Protein AF-A0A800MAY9-F1 (afdb_monomer)

Radius of gyration: 12.18 Å; Cα contacts (8 Å, |Δi|>4): 108; chains: 1; bounding box: 32×22×32 Å

Sequence (74 aa):
EPERLLETRWPGGRKMYVGSDGTVNYMLRKFMRPSKLPYFEPGVTTRLLPNDGSKGWRDLYTRARVKPVITNTQ

Solvent-accessible surface area (backbone atoms only — not comparable to full-atom values): 4542 Å² total; per-residue (Å²): 124,85,90,43,32,38,38,35,38,41,83,82,45,37,32,39,29,42,22,55,66,84,53,85,60,47,66,59,66,67,64,74,46,97,66,95,68,81,80,89,55,93,76,51,47,75,46,78,50,78,86,80,83,44,68,68,55,52,56,49,37,60,50,11,32,77,43,76,42,74,48,69,60,128

Structure (mmCIF, N/CA/C/O backbone):
data_AF-A0A800MAY9-F1
#
_entry.id   AF-A0A800MAY9-F1
#
loop_
_atom_site.group_PDB
_atom_site.id
_atom_site.type_symbol
_atom_site.label_atom_id
_atom_site.label_alt_id
_atom_site.label_comp_id
_atom_site.label_asym_id
_atom_site.label_entity_id
_atom_site.label_seq_id
_atom_site.pdbx_PDB_ins_code
_atom_site.Cartn_x
_atom_site.Cartn_y
_atom_site.Cartn_z
_atom_site.occupancy
_atom_site.B_iso_or_equiv
_atom_site.auth_seq_id
_atom_site.auth_comp_id
_atom_site.auth_asym_id
_atom_site.auth_atom_id
_atom_site.pdbx_PDB_model_num
ATOM 1 N N . GLU A 1 1 ? 14.976 -6.492 -8.968 1.00 79.75 1 GLU A N 1
ATOM 2 C CA . GLU A 1 1 ? 14.483 -7.053 -7.683 1.00 79.75 1 GLU A CA 1
ATOM 3 C C . GLU A 1 1 ? 13.006 -7.413 -7.795 1.00 79.75 1 GLU A C 1
ATOM 5 O O . GLU A 1 1 ? 12.340 -6.835 -8.645 1.00 79.75 1 GLU A O 1
ATOM 10 N N . PRO A 1 2 ? 12.476 -8.333 -6.968 1.00 87.19 2 PRO A N 1
ATOM 11 C CA . PRO A 1 2 ? 11.050 -8.643 -6.985 1.00 87.19 2 PRO A CA 1
ATOM 12 C C . PRO A 1 2 ? 10.212 -7.426 -6.585 1.00 87.19 2 PRO A C 1
ATOM 14 O O . PRO A 1 2 ? 10.444 -6.832 -5.521 1.00 87.19 2 PRO A O 1
ATOM 17 N N . GLU A 1 3 ? 9.232 -7.080 -7.417 1.00 93.00 3 GLU A N 1
ATOM 18 C CA . GLU A 1 3 ? 8.269 -6.022 -7.129 1.00 93.00 3 GLU A CA 1
ATOM 19 C C . GLU A 1 3 ? 7.357 -6.473 -5.984 1.00 93.00 3 GLU A C 1
ATOM 21 O O . GLU A 1 3 ? 6.533 -7.377 -6.125 1.00 93.00 3 GLU A O 1
ATOM 26 N N . ARG A 1 4 ? 7.530 -5.863 -4.812 1.00 94.12 4 ARG A N 1
ATOM 27 C CA . ARG A 1 4 ? 6.722 -6.149 -3.625 1.00 94.12 4 ARG A CA 1
ATOM 28 C C . ARG A 1 4 ? 5.917 -4.915 -3.279 1.00 94.12 4 ARG A C 1
ATOM 30 O O . ARG A 1 4 ? 6.489 -3.859 -3.005 1.00 94.12 4 ARG A O 1
ATOM 37 N N . LEU A 1 5 ? 4.600 -5.064 -3.256 1.00 95.88 5 LEU A N 1
ATOM 38 C CA . LEU A 1 5 ? 3.680 -4.027 -2.819 1.00 95.88 5 LEU A CA 1
ATOM 39 C C . LEU A 1 5 ? 3.026 -4.478 -1.516 1.00 95.88 5 LEU A C 1
ATOM 41 O O . LEU A 1 5 ? 2.261 -5.436 -1.504 1.00 95.88 5 LEU A O 1
ATOM 45 N N . LEU A 1 6 ? 3.358 -3.822 -0.409 1.00 95.25 6 LEU A N 1
ATOM 46 C CA . LEU A 1 6 ? 2.681 -4.050 0.865 1.00 95.25 6 LEU A CA 1
ATOM 47 C C . LEU A 1 6 ? 1.401 -3.224 0.900 1.00 95.25 6 LEU A C 1
ATOM 49 O O . LEU A 1 6 ? 1.442 -2.035 0.598 1.00 95.25 6 LEU A O 1
ATOM 53 N N . GLU A 1 7 ? 0.296 -3.846 1.290 1.00 96.44 7 GLU A N 1
ATOM 54 C CA . GLU A 1 7 ? -0.978 -3.202 1.596 1.00 96.44 7 GLU A CA 1
ATOM 55 C C . GLU A 1 7 ? -1.239 -3.333 3.097 1.00 96.44 7 GLU A C 1
ATOM 57 O O . GLU A 1 7 ? -1.322 -4.445 3.618 1.00 96.44 7 GLU A O 1
ATOM 62 N N . THR A 1 8 ? -1.419 -2.201 3.769 1.00 94.75 8 THR A N 1
ATOM 63 C CA . THR A 1 8 ? -1.890 -2.121 5.152 1.00 94.75 8 THR A CA 1
ATOM 64 C C . THR A 1 8 ? -3.309 -1.563 5.167 1.00 94.75 8 THR A C 1
ATOM 66 O O . THR A 1 8 ? -3.569 -0.550 4.518 1.00 94.75 8 THR A O 1
ATOM 69 N N . ARG A 1 9 ? -4.229 -2.192 5.904 1.00 95.12 9 ARG A N 1
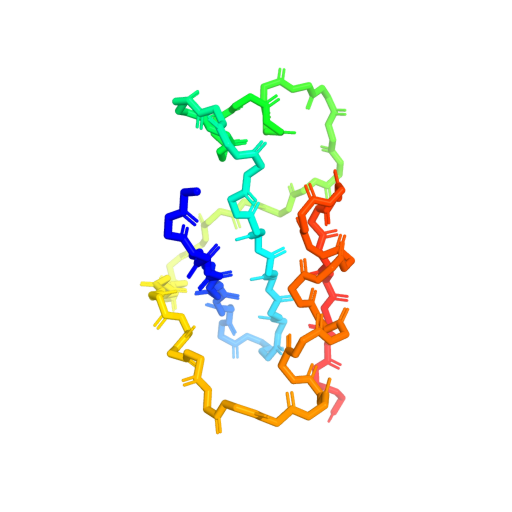ATOM 70 C CA . ARG A 1 9 ? -5.643 -1.798 6.003 1.00 95.12 9 ARG A CA 1
ATOM 71 C C . ARG A 1 9 ? -6.039 -1.535 7.448 1.00 95.12 9 ARG A C 1
ATOM 73 O O . ARG A 1 9 ? -5.811 -2.389 8.298 1.00 95.12 9 ARG A O 1
ATOM 80 N N . TRP A 1 10 ? -6.685 -0.400 7.694 1.00 93.56 10 TRP A N 1
ATOM 81 C CA . TRP A 1 10 ? -7.322 -0.079 8.970 1.00 93.56 10 TRP A CA 1
ATOM 82 C C . TRP A 1 10 ? -8.810 -0.452 8.934 1.00 93.56 10 TRP A C 1
ATOM 84 O O . TRP A 1 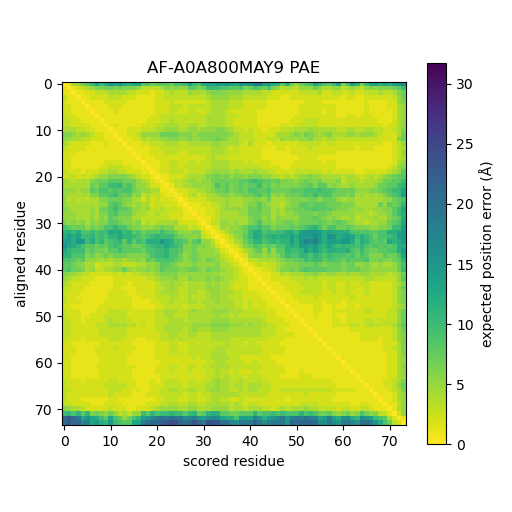10 ? 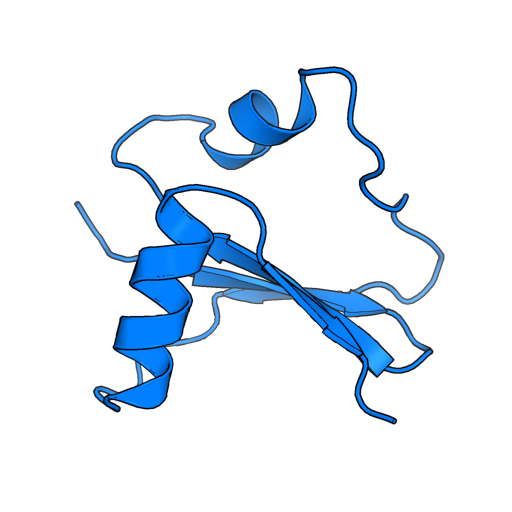-9.413 -0.381 7.858 1.00 93.56 10 TRP A O 1
ATOM 94 N N . PRO A 1 11 ? -9.426 -0.772 10.090 1.00 91.75 11 PRO A N 1
ATOM 95 C CA . PRO A 1 11 ? -10.858 -1.073 10.181 1.00 91.75 11 PRO A CA 1
ATOM 96 C C . PRO A 1 11 ? -11.773 0.011 9.584 1.00 91.75 11 PRO A C 1
ATOM 98 O O . PRO A 1 11 ? -12.792 -0.312 8.987 1.00 91.75 11 PRO A O 1
ATOM 101 N N . GLY A 1 12 ? -11.377 1.288 9.648 1.00 88.62 12 GLY A N 1
ATOM 102 C CA . GLY A 1 12 ? -12.118 2.419 9.065 1.00 88.62 12 GLY A CA 1
ATOM 103 C C . GLY A 1 12 ? -11.953 2.610 7.550 1.00 88.62 12 GLY A C 1
ATOM 104 O O . GLY A 1 12 ? -12.154 3.710 7.052 1.00 88.62 12 GLY A O 1
ATOM 105 N N . GLY A 1 13 ? -11.486 1.599 6.811 1.00 90.94 13 GLY A N 1
ATOM 106 C CA . GLY A 1 13 ? -11.375 1.658 5.348 1.00 90.94 13 GLY A CA 1
ATOM 107 C C . GLY A 1 13 ? -10.166 2.432 4.807 1.00 90.94 13 GLY A C 1
ATOM 108 O O . GLY A 1 13 ? -9.950 2.448 3.592 1.00 90.94 13 GLY A O 1
ATOM 109 N N . ARG A 1 14 ? -9.335 3.032 5.670 1.00 93.31 14 ARG A N 1
ATOM 110 C CA . ARG A 1 14 ? -8.032 3.590 5.276 1.00 93.31 14 ARG A CA 1
ATOM 111 C C . ARG A 1 14 ? -7.098 2.465 4.835 1.00 93.31 14 ARG A C 1
ATOM 113 O O . ARG A 1 14 ? -6.957 1.455 5.525 1.00 93.31 14 ARG A O 1
ATOM 120 N N . LYS A 1 15 ? -6.401 2.671 3.720 1.00 95.12 15 LYS A N 1
ATOM 121 C CA . LYS A 1 15 ? -5.350 1.782 3.217 1.00 95.12 15 LYS A CA 1
ATOM 122 C C . LYS A 1 15 ? -4.058 2.553 2.999 1.00 95.12 15 LYS A C 1
ATOM 124 O O . LYS A 1 15 ? -4.086 3.725 2.626 1.00 95.12 15 LYS A O 1
ATOM 129 N N . MET A 1 16 ? -2.935 1.884 3.208 1.00 94.50 16 MET A N 1
ATOM 130 C CA . MET A 1 16 ? -1.605 2.396 2.909 1.00 94.50 16 MET A CA 1
ATOM 131 C C . MET A 1 16 ? -0.844 1.383 2.065 1.00 94.50 16 MET A C 1
ATOM 133 O O . MET A 1 16 ? -0.857 0.192 2.367 1.00 94.50 16 MET A O 1
ATOM 137 N N . TYR A 1 17 ? -0.150 1.873 1.043 1.00 95.00 17 TYR A N 1
ATOM 138 C CA . TYR A 1 17 ? 0.655 1.056 0.151 1.00 95.00 17 TYR A CA 1
ATOM 139 C C . TYR A 1 17 ? 2.117 1.475 0.192 1.00 95.00 17 TYR A C 1
ATOM 141 O O . TYR A 1 17 ? 2.429 2.665 0.085 1.00 95.00 17 TYR A O 1
ATOM 149 N N . VAL A 1 18 ? 3.011 0.495 0.316 1.00 94.38 18 VAL A N 1
ATOM 150 C CA . VAL A 1 18 ? 4.463 0.708 0.337 1.00 94.38 18 VAL A CA 1
ATOM 151 C C . VAL A 1 18 ? 5.122 -0.234 -0.661 1.00 94.38 18 VAL A C 1
ATOM 153 O O . VAL A 1 18 ? 5.065 -1.455 -0.509 1.00 94.38 18 VAL A O 1
ATOM 156 N N . GLY A 1 19 ? 5.750 0.343 -1.685 1.00 94.62 19 GLY A N 1
ATOM 157 C CA . GLY A 1 19 ? 6.488 -0.399 -2.702 1.00 94.62 19 GLY A CA 1
ATOM 158 C C . GLY A 1 19 ? 7.939 -0.618 -2.287 1.00 94.62 19 GLY A C 1
ATOM 159 O O . GLY A 1 19 ? 8.565 0.275 -1.706 1.00 94.62 19 GLY A O 1
ATOM 160 N N . SER A 1 20 ? 8.481 -1.793 -2.603 1.00 93.19 20 SER A N 1
ATOM 161 C CA . SER A 1 20 ? 9.921 -2.047 -2.528 1.00 93.19 20 SER A CA 1
ATOM 162 C C . SER A 1 20 ? 10.694 -1.106 -3.450 1.00 93.19 20 SER A C 1
ATOM 164 O O . SER A 1 20 ? 10.270 -0.865 -4.578 1.00 93.19 20 SER A O 1
ATOM 166 N N . ASP A 1 21 ? 11.848 -0.618 -2.995 1.00 88.06 21 ASP A N 1
ATOM 167 C CA . ASP A 1 21 ? 12.701 0.331 -3.730 1.00 88.06 21 ASP A CA 1
ATOM 168 C C . ASP A 1 21 ? 14.076 -0.239 -4.121 1.00 88.06 21 ASP A C 1
ATOM 170 O O . ASP A 1 21 ? 14.966 0.505 -4.522 1.00 88.06 21 ASP A O 1
ATOM 174 N N . GLY A 1 22 ? 14.252 -1.560 -4.021 1.00 84.75 22 GLY A N 1
ATOM 175 C CA . GLY A 1 22 ? 15.532 -2.229 -4.268 1.00 84.75 22 GLY A CA 1
ATOM 176 C C . GLY A 1 22 ? 16.443 -2.310 -3.044 1.00 84.75 22 GLY A C 1
ATOM 177 O O . GLY A 1 22 ? 17.435 -3.031 -3.087 1.00 84.75 22 GLY A O 1
ATOM 178 N N . THR A 1 23 ? 16.098 -1.651 -1.931 1.00 84.38 23 THR A N 1
ATOM 179 C CA . THR A 1 23 ? 16.912 -1.666 -0.710 1.00 84.38 23 THR A CA 1
ATOM 180 C C . THR A 1 23 ? 16.363 -2.601 0.370 1.00 84.38 23 THR A C 1
ATOM 182 O O . THR A 1 23 ? 15.160 -2.865 0.474 1.00 84.38 23 THR A O 1
ATOM 185 N N . VAL A 1 24 ? 17.263 -3.119 1.211 1.00 78.94 24 VAL A N 1
ATOM 186 C CA . VAL A 1 24 ? 16.894 -3.823 2.448 1.00 78.94 24 VAL A CA 1
ATOM 187 C C . VAL A 1 24 ? 16.256 -2.823 3.417 1.00 78.94 24 VAL A C 1
ATOM 189 O O . VAL A 1 24 ? 16.684 -1.672 3.500 1.00 78.94 24 VAL A O 1
ATOM 192 N N . ASN A 1 25 ? 15.239 -3.259 4.168 1.00 80.38 25 ASN A N 1
ATOM 193 C CA . ASN A 1 25 ? 14.521 -2.431 5.143 1.00 80.38 25 ASN A CA 1
ATOM 194 C C . ASN A 1 25 ? 13.861 -1.172 4.545 1.00 80.38 25 ASN A C 1
ATOM 196 O O . ASN A 1 25 ? 13.662 -0.189 5.257 1.00 80.38 25 ASN A O 1
ATOM 200 N N . TYR A 1 26 ? 13.477 -1.203 3.262 1.00 80.50 26 TYR A N 1
ATOM 201 C CA . TYR A 1 26 ? 12.810 -0.089 2.569 1.00 80.50 26 TYR A CA 1
ATOM 202 C C . TYR A 1 26 ? 11.594 0.461 3.328 1.00 80.50 26 TYR A C 1
ATOM 204 O O . TYR A 1 26 ? 11.366 1.667 3.344 1.00 80.50 26 TYR A O 1
ATOM 212 N N . MET A 1 27 ? 10.833 -0.416 3.994 1.00 79.94 27 MET A N 1
ATOM 213 C CA . MET A 1 27 ? 9.729 -0.030 4.868 1.00 79.94 27 MET A CA 1
ATOM 214 C C . MET A 1 27 ? 10.282 0.796 6.034 1.00 79.94 27 MET A C 1
ATOM 216 O O . MET A 1 27 ? 10.104 2.008 6.042 1.00 79.94 27 MET A O 1
ATOM 220 N N . LEU A 1 28 ? 11.073 0.195 6.928 1.00 79.12 28 LEU A N 1
ATOM 221 C CA . LEU A 1 28 ? 11.677 0.876 8.080 1.00 79.12 28 LEU A CA 1
ATOM 222 C C . LEU A 1 28 ? 12.331 2.219 7.705 1.00 79.12 28 LEU A C 1
ATOM 224 O O . LEU A 1 28 ? 12.051 3.230 8.338 1.00 79.12 28 LEU A O 1
ATOM 228 N N . ARG A 1 29 ? 13.123 2.271 6.627 1.00 81.19 29 ARG A N 1
ATOM 229 C CA . ARG A 1 29 ? 13.792 3.498 6.157 1.00 81.19 29 ARG A CA 1
ATOM 230 C C . ARG A 1 29 ? 12.818 4.623 5.785 1.00 81.19 29 ARG A C 1
ATOM 232 O O . ARG A 1 29 ? 13.138 5.789 6.012 1.00 81.19 29 ARG A O 1
ATOM 239 N N . LYS A 1 30 ? 11.641 4.297 5.240 1.00 76.00 30 LYS A N 1
ATOM 240 C CA . LYS A 1 30 ? 10.576 5.270 4.934 1.00 76.00 30 LYS A CA 1
ATOM 241 C C . LYS A 1 30 ? 9.872 5.776 6.198 1.00 76.00 30 LYS A C 1
ATOM 243 O O . LYS A 1 30 ? 9.469 6.935 6.217 1.00 76.00 30 LYS A O 1
ATOM 248 N N . PHE A 1 31 ? 9.758 4.948 7.240 1.00 77.75 31 PHE A N 1
ATOM 249 C CA . PHE A 1 31 ? 9.081 5.299 8.501 1.00 77.75 31 PHE A CA 1
ATOM 250 C C . PHE A 1 31 ? 10.018 5.854 9.588 1.00 77.75 31 PHE A C 1
ATOM 252 O O . PHE A 1 31 ? 9.542 6.467 10.534 1.00 77.75 31 PHE A O 1
ATOM 259 N N . MET A 1 32 ? 11.340 5.702 9.454 1.00 78.75 32 MET A N 1
ATOM 260 C CA . MET A 1 32 ? 12.336 6.254 10.389 1.00 78.75 32 MET A CA 1
ATOM 261 C C . MET A 1 32 ? 12.451 7.785 10.353 1.00 78.75 32 MET A C 1
ATOM 263 O O . MET A 1 32 ? 13.086 8.375 11.223 1.00 78.75 32 MET A O 1
ATOM 267 N N . ARG A 1 33 ? 11.887 8.444 9.337 1.00 72.62 33 ARG A N 1
ATOM 268 C CA . ARG A 1 33 ? 11.865 9.909 9.242 1.00 72.62 33 ARG A CA 1
ATOM 269 C C . ARG A 1 33 ? 10.595 10.443 9.910 1.00 72.62 33 ARG A C 1
ATOM 271 O O . ARG A 1 33 ? 9.552 9.800 9.767 1.00 72.62 33 ARG A O 1
ATOM 278 N N . PRO A 1 34 ? 10.637 11.622 10.566 1.00 73.62 34 PRO A N 1
ATOM 279 C CA . PRO A 1 34 ? 9.431 12.268 11.070 1.00 73.62 34 PRO A CA 1
ATOM 280 C C . PRO A 1 34 ? 8.379 12.332 9.965 1.00 73.62 34 PRO A C 1
ATOM 282 O O . PRO A 1 34 ? 8.620 12.876 8.885 1.00 73.62 34 PRO A O 1
ATOM 285 N N . SER A 1 35 ? 7.230 11.712 10.199 1.00 70.31 35 SER A N 1
ATOM 286 C CA . SER A 1 35 ? 6.181 11.597 9.196 1.00 70.31 35 SER A CA 1
ATOM 287 C C . SER A 1 35 ? 4.816 11.613 9.866 1.00 70.31 35 SER A C 1
ATOM 289 O O . SER A 1 35 ? 4.667 11.218 11.018 1.00 70.31 35 SER A O 1
ATOM 291 N N . LYS A 1 36 ? 3.798 12.068 9.133 1.00 72.06 36 LYS A N 1
ATOM 292 C CA . LYS A 1 36 ? 2.394 12.026 9.574 1.00 72.06 36 LYS A CA 1
ATOM 293 C C . LYS A 1 36 ? 1.768 10.645 9.329 1.00 72.06 36 LYS A C 1
ATOM 295 O O . LYS A 1 36 ? 0.588 10.553 8.993 1.00 72.06 36 LYS A O 1
ATOM 300 N N . LEU A 1 37 ? 2.576 9.584 9.369 1.00 72.19 37 LEU A N 1
ATOM 301 C CA . LEU A 1 37 ? 2.112 8.239 9.054 1.00 72.19 37 LEU A CA 1
ATOM 302 C C . LEU A 1 37 ? 1.331 7.672 10.248 1.00 72.19 37 LEU A C 1
ATOM 304 O O . LEU A 1 37 ? 1.715 7.902 11.394 1.00 72.19 37 LEU A O 1
ATOM 308 N N . PRO A 1 38 ? 0.210 6.982 9.992 1.00 73.81 38 PRO A N 1
ATOM 309 C CA . PRO A 1 38 ? -0.656 6.492 11.051 1.00 73.81 38 PRO A CA 1
ATOM 310 C C . PRO A 1 38 ? -0.013 5.362 11.852 1.00 73.81 38 PRO A C 1
ATOM 312 O O . PRO A 1 38 ? 0.720 4.535 11.308 1.00 73.81 38 PRO A O 1
ATOM 315 N N . TYR A 1 39 ? -0.360 5.297 13.135 1.00 78.38 39 TYR A N 1
ATOM 316 C CA . TYR A 1 39 ? -0.007 4.176 13.995 1.00 78.38 39 TYR A CA 1
ATOM 317 C C . TYR A 1 39 ? -0.812 2.922 13.630 1.00 78.38 39 TYR A C 1
ATOM 319 O O . TYR A 1 39 ? -1.926 2.989 13.093 1.00 78.38 39 TYR A O 1
ATOM 327 N N . PHE A 1 40 ? -0.229 1.764 13.927 1.00 83.88 40 PHE A N 1
ATOM 328 C CA . PHE A 1 40 ? -0.934 0.491 13.874 1.00 83.88 40 PHE A CA 1
ATOM 329 C C . PHE A 1 40 ? -1.844 0.382 15.102 1.00 83.88 40 PHE A C 1
ATOM 331 O O . PHE A 1 40 ? -1.375 0.416 16.235 1.00 83.88 40 PHE A O 1
ATOM 338 N N . GLU A 1 41 ? -3.145 0.276 14.858 1.00 86.19 41 GLU A N 1
ATOM 339 C CA . GLU A 1 41 ? -4.196 0.131 15.869 1.00 86.19 41 GLU A CA 1
ATOM 340 C C . GLU A 1 41 ? -4.700 -1.326 15.890 1.00 86.19 41 GLU A C 1
ATOM 342 O O . GLU A 1 41 ? -4.451 -2.075 14.933 1.00 86.19 41 GLU A O 1
ATOM 347 N N . PRO A 1 42 ? -5.425 -1.763 16.937 1.00 93.06 42 PRO A N 1
ATOM 348 C CA . PRO A 1 42 ? -6.077 -3.069 16.937 1.00 93.06 42 PRO A CA 1
ATOM 349 C C . PRO A 1 42 ? -6.919 -3.293 15.671 1.00 93.06 42 PRO A C 1
ATOM 351 O O . PRO A 1 42 ? -7.704 -2.439 15.264 1.00 93.06 42 PRO A O 1
ATOM 354 N N . GLY A 1 43 ? -6.740 -4.450 15.031 1.00 92.81 43 GLY A N 1
ATOM 355 C CA . GLY A 1 43 ? -7.446 -4.811 13.796 1.00 92.81 43 GLY A CA 1
ATOM 356 C C . GLY A 1 43 ? -6.792 -4.327 12.498 1.00 92.81 43 GLY A C 1
ATOM 357 O O . GLY A 1 43 ? -7.294 -4.644 11.418 1.00 92.81 43 GLY A O 1
ATOM 358 N N . VAL A 1 44 ? -5.666 -3.607 12.553 1.00 94.38 44 VAL A N 1
AT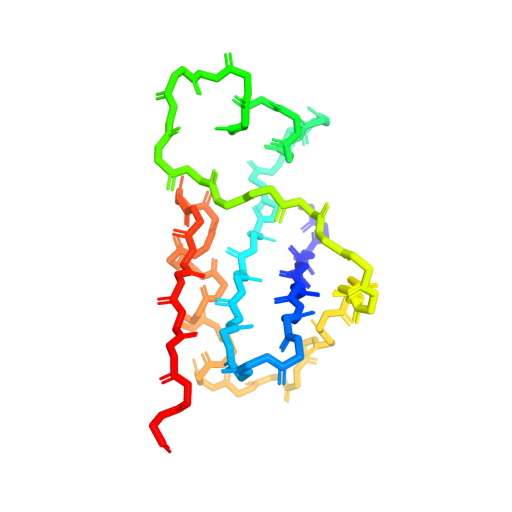OM 359 C CA . VAL A 1 44 ? -4.893 -3.314 11.340 1.00 94.38 44 VAL A CA 1
ATOM 360 C C . VAL A 1 44 ? -4.284 -4.596 10.774 1.00 94.38 44 VAL A C 1
ATOM 362 O O . VAL A 1 44 ? -3.629 -5.357 11.482 1.00 94.38 44 VAL A O 1
ATOM 365 N N . THR A 1 45 ? -4.457 -4.816 9.472 1.00 95.31 45 THR A N 1
ATOM 366 C CA . THR A 1 45 ? -3.870 -5.962 8.760 1.00 95.31 45 THR A CA 1
ATOM 367 C C . THR A 1 45 ? -2.849 -5.485 7.737 1.00 95.31 45 THR A C 1
ATOM 369 O O . THR A 1 45 ? -3.005 -4.412 7.159 1.00 95.31 45 THR A O 1
ATOM 372 N N . THR A 1 46 ? -1.791 -6.267 7.509 1.00 93.62 46 THR A N 1
ATOM 373 C CA . THR A 1 46 ? -0.808 -6.013 6.444 1.00 93.62 46 THR A CA 1
ATOM 374 C C . THR A 1 46 ? -0.577 -7.279 5.636 1.00 93.62 46 THR A C 1
ATOM 376 O O . THR A 1 46 ? -0.428 -8.358 6.204 1.00 93.62 46 THR A O 1
ATOM 379 N N . ARG A 1 47 ? -0.531 -7.150 4.310 1.00 95.44 47 ARG A N 1
ATOM 380 C CA . ARG A 1 47 ? -0.251 -8.257 3.390 1.00 95.44 47 ARG A CA 1
ATOM 381 C C . ARG A 1 47 ? 0.545 -7.789 2.181 1.00 95.44 47 ARG A C 1
ATOM 383 O O . ARG A 1 47 ? 0.558 -6.603 1.860 1.00 95.44 47 ARG A O 1
ATOM 390 N N . LEU A 1 48 ? 1.163 -8.728 1.473 1.00 95.75 48 LEU A N 1
ATOM 391 C CA . LEU A 1 48 ? 1.601 -8.476 0.103 1.00 95.75 48 LEU A CA 1
ATOM 392 C C . LEU A 1 48 ? 0.368 -8.426 -0.803 1.00 95.75 48 LEU A C 1
ATOM 394 O O . LEU A 1 48 ? -0.449 -9.344 -0.786 1.00 95.75 48 LEU A O 1
ATOM 398 N N . LEU A 1 49 ? 0.237 -7.349 -1.573 1.00 97.00 49 LEU A N 1
ATOM 399 C CA . LEU A 1 49 ? -0.744 -7.221 -2.640 1.00 97.00 49 LEU A CA 1
ATOM 400 C C . LEU A 1 49 ? -0.149 -7.846 -3.911 1.00 97.00 49 LEU A C 1
ATOM 402 O O . LEU A 1 49 ? 0.802 -7.277 -4.458 1.00 97.00 49 LEU A O 1
ATOM 406 N N . PRO A 1 50 ? -0.666 -8.998 -4.377 1.00 96.56 50 PRO A N 1
ATOM 407 C CA . PRO A 1 50 ? -0.118 -9.681 -5.543 1.00 96.56 50 PRO A CA 1
ATOM 408 C C . PRO A 1 50 ? -0.156 -8.787 -6.781 1.00 96.56 50 PRO A C 1
ATOM 410 O O . PRO A 1 50 ? -1.121 -8.048 -6.974 1.00 96.56 50 PRO A O 1
ATOM 413 N N . ASN A 1 51 ? 0.891 -8.861 -7.604 1.00 96.44 51 ASN A N 1
ATOM 414 C CA . ASN A 1 51 ? 0.890 -8.244 -8.925 1.00 96.44 51 ASN A CA 1
ATOM 415 C C . ASN A 1 51 ? -0.076 -9.017 -9.826 1.00 96.44 51 ASN A C 1
ATOM 417 O O . ASN A 1 51 ? 0.190 -10.161 -10.184 1.00 96.44 51 ASN A O 1
ATOM 421 N N . ASP A 1 52 ? -1.201 -8.391 -10.157 1.00 96.62 52 ASP A N 1
ATOM 422 C CA . ASP A 1 52 ? -2.241 -8.948 -11.027 1.00 96.62 52 ASP A CA 1
ATOM 423 C C . ASP A 1 52 ? -2.019 -8.615 -12.515 1.00 96.62 52 ASP A C 1
ATOM 425 O O . ASP A 1 52 ? -2.854 -8.926 -13.361 1.00 96.62 52 ASP A O 1
ATOM 429 N N . GLY A 1 53 ? -0.902 -7.961 -12.850 1.00 96.81 53 GLY A N 1
ATOM 430 C CA . GLY A 1 53 ? -0.556 -7.535 -14.205 1.00 96.81 53 GLY A CA 1
ATOM 431 C C . GLY A 1 53 ? -1.304 -6.290 -14.690 1.00 96.81 53 GLY A C 1
ATOM 432 O O . GLY A 1 53 ? -1.008 -5.796 -15.782 1.00 96.81 53 GLY A O 1
ATOM 433 N N . SER A 1 54 ? -2.236 -5.751 -13.899 1.00 98.00 54 SER A N 1
ATOM 434 C CA . SER A 1 54 ? -3.057 -4.614 -14.300 1.00 98.00 54 SER A CA 1
ATOM 435 C C . SER A 1 54 ? -2.256 -3.311 -14.363 1.00 98.00 54 SER A C 1
ATOM 437 O O . SER A 1 54 ? -1.279 -3.089 -13.639 1.00 98.00 54 SER A O 1
ATOM 439 N N . LYS A 1 55 ? -2.719 -2.383 -15.209 1.00 98.00 55 LYS A N 1
ATOM 440 C CA . LYS A 1 55 ? -2.191 -1.012 -15.233 1.00 98.00 55 LYS A CA 1
ATOM 441 C C . LYS A 1 55 ? -2.351 -0.332 -13.868 1.00 98.00 55 LYS A C 1
ATOM 443 O O . LYS A 1 55 ? -1.427 0.326 -13.406 1.00 98.00 55 LYS A O 1
ATOM 448 N N . GLY A 1 56 ? -3.490 -0.544 -13.204 1.00 97.38 56 GLY A N 1
ATOM 449 C CA . GLY A 1 56 ? -3.765 0.032 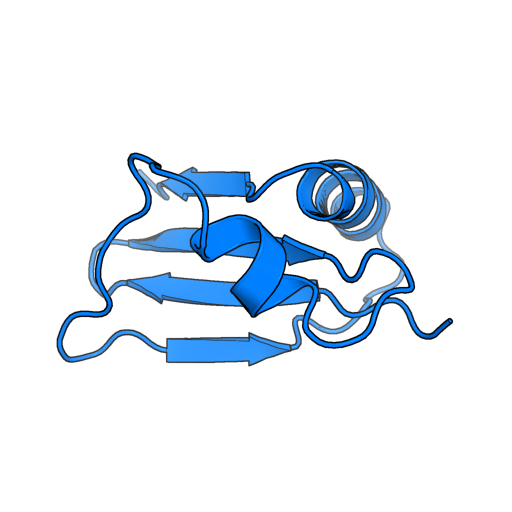-11.887 1.00 97.38 56 GLY A CA 1
ATOM 450 C C . GLY A 1 56 ? -2.753 -0.411 -10.832 1.00 97.38 56 GLY A C 1
ATOM 451 O O . GLY A 1 56 ? -2.261 0.419 -10.066 1.00 97.38 56 GLY A O 1
ATOM 452 N N . TRP A 1 57 ? -2.382 -1.692 -10.834 1.00 97.62 57 TRP A N 1
ATOM 453 C CA . TRP A 1 57 ? -1.350 -2.202 -9.938 1.00 97.62 57 TRP A CA 1
ATOM 454 C C . TRP A 1 57 ? 0.014 -1.566 -10.222 1.00 97.62 57 TRP A C 1
ATOM 456 O O . TRP A 1 57 ? 0.665 -1.084 -9.295 1.00 97.62 57 TRP A O 1
ATOM 466 N N . ARG A 1 58 ? 0.423 -1.487 -11.496 1.00 97.56 58 ARG A N 1
ATOM 467 C CA . ARG A 1 58 ? 1.710 -0.885 -11.901 1.00 97.56 58 ARG A CA 1
ATOM 468 C C . ARG A 1 58 ? 1.806 0.593 -11.526 1.00 97.56 58 ARG A C 1
ATOM 470 O O . ARG A 1 58 ? 2.822 1.029 -10.977 1.00 97.56 58 ARG A O 1
ATOM 477 N N . ASP A 1 59 ? 0.739 1.351 -11.765 1.00 97.62 59 ASP A N 1
ATOM 478 C CA . ASP A 1 59 ? 0.667 2.774 -11.429 1.00 97.62 59 ASP A CA 1
ATOM 479 C C . ASP A 1 59 ? 0.740 2.977 -9.905 1.00 97.62 59 ASP A C 1
ATOM 481 O O . ASP A 1 59 ? 1.470 3.845 -9.408 1.00 97.62 59 ASP A O 1
ATOM 485 N N . LEU A 1 60 ? 0.026 2.145 -9.136 1.00 97.69 60 LEU A N 1
ATOM 486 C CA . LEU A 1 60 ? 0.066 2.171 -7.675 1.00 97.69 60 LEU A CA 1
ATOM 487 C C . LEU A 1 60 ? 1.455 1.809 -7.138 1.00 97.69 60 LEU A C 1
ATOM 489 O O . LEU A 1 60 ? 1.975 2.526 -6.281 1.00 97.69 60 LEU A O 1
ATOM 493 N N . TYR A 1 61 ? 2.071 0.744 -7.657 1.00 97.00 61 TYR A N 1
ATOM 494 C CA . TYR A 1 61 ? 3.414 0.313 -7.275 1.00 97.00 61 TYR A CA 1
ATOM 495 C C . TYR A 1 61 ? 4.450 1.411 -7.536 1.00 97.00 61 TYR A C 1
ATOM 497 O O . TYR A 1 61 ? 5.213 1.758 -6.634 1.00 97.00 61 TYR A O 1
ATOM 505 N N . THR A 1 62 ? 4.419 2.030 -8.720 1.00 96.12 62 THR A N 1
ATOM 506 C CA . THR A 1 62 ? 5.341 3.111 -9.106 1.00 96.12 62 THR A CA 1
ATOM 507 C C . THR A 1 62 ? 5.280 4.279 -8.121 1.00 96.12 62 THR A C 1
ATOM 509 O O . THR A 1 62 ? 6.308 4.774 -7.656 1.00 96.12 62 THR A O 1
ATOM 512 N N . ARG A 1 63 ? 4.071 4.684 -7.718 1.00 96.38 63 ARG A N 1
ATOM 513 C CA . ARG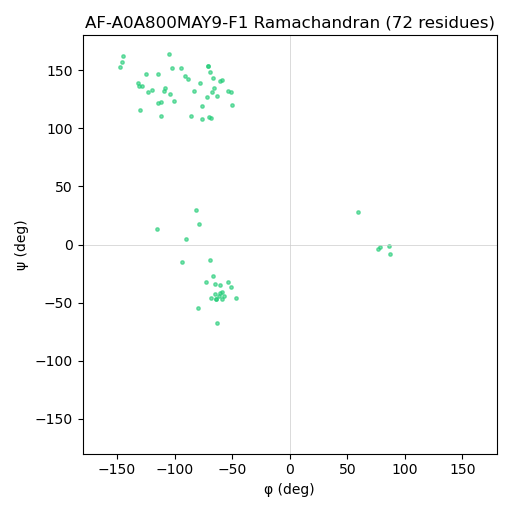 A 1 63 ? 3.869 5.747 -6.720 1.00 96.38 63 ARG 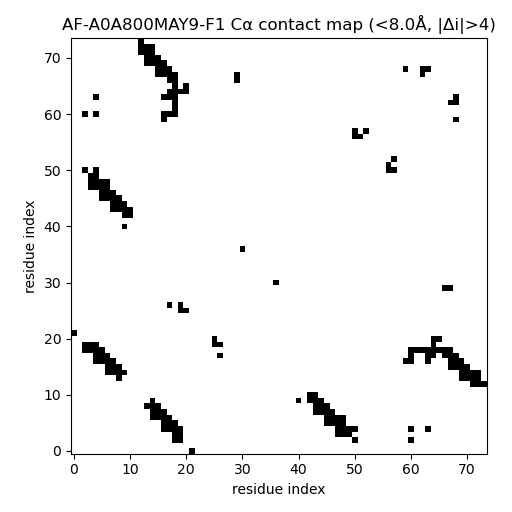A CA 1
ATOM 514 C C . ARG A 1 63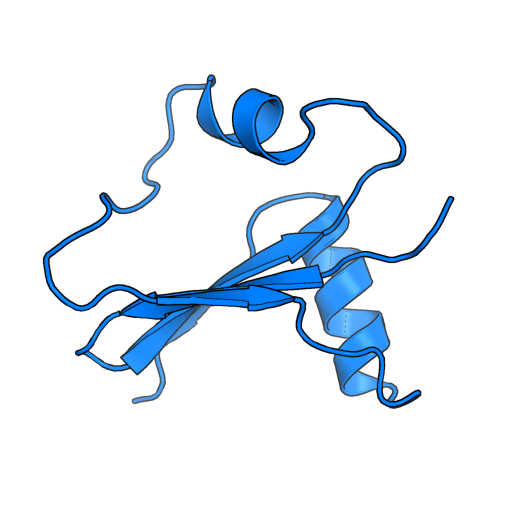 ? 4.330 5.317 -5.324 1.00 96.38 63 ARG A C 1
ATOM 516 O O . ARG A 1 63 ? 5.047 6.067 -4.657 1.00 96.38 63 ARG A O 1
ATOM 523 N N . ALA A 1 64 ? 3.949 4.109 -4.904 1.00 94.50 64 ALA A N 1
ATOM 524 C CA . ALA A 1 64 ? 4.250 3.547 -3.586 1.00 94.50 64 ALA A CA 1
ATOM 525 C C . ALA A 1 64 ? 5.750 3.269 -3.376 1.00 94.50 64 ALA A C 1
ATOM 527 O O . ALA A 1 64 ? 6.247 3.303 -2.244 1.00 94.50 64 ALA A O 1
ATOM 528 N N . ARG A 1 65 ? 6.487 3.019 -4.464 1.00 92.69 65 ARG A N 1
ATOM 529 C CA . ARG A 1 65 ? 7.945 2.859 -4.476 1.00 92.69 65 ARG A CA 1
ATOM 530 C C . ARG A 1 65 ? 8.670 4.140 -4.080 1.00 92.69 65 ARG A C 1
ATOM 532 O O . ARG A 1 65 ? 9.685 4.067 -3.395 1.00 92.69 65 ARG A O 1
ATOM 539 N N . VAL A 1 66 ? 8.138 5.311 -4.428 1.00 90.56 66 VAL A N 1
ATOM 540 C CA . VAL A 1 66 ? 8.734 6.603 -4.052 1.00 90.56 66 VAL A CA 1
ATOM 541 C C . VAL A 1 66 ? 8.375 6.954 -2.608 1.00 90.56 66 VAL A C 1
ATOM 543 O O . VAL A 1 66 ? 9.254 7.122 -1.763 1.00 90.56 66 VAL A O 1
ATOM 546 N N . LYS A 1 67 ? 7.080 6.974 -2.281 1.00 88.75 67 LYS A N 1
ATOM 547 C CA . LYS A 1 67 ? 6.565 7.305 -0.942 1.00 88.75 67 LYS A CA 1
ATOM 548 C C . LYS A 1 67 ? 5.305 6.497 -0.624 1.00 88.75 67 LYS A C 1
ATOM 550 O O . LYS A 1 67 ? 4.630 6.090 -1.565 1.00 88.75 67 LYS A O 1
ATOM 555 N N . PRO A 1 68 ? 4.948 6.299 0.659 1.00 91.38 68 PRO A N 1
ATOM 556 C CA . PRO A 1 68 ? 3.693 5.644 1.006 1.00 91.38 68 PRO A CA 1
ATOM 557 C C . PRO A 1 68 ? 2.495 6.318 0.326 1.00 91.38 68 PRO A C 1
ATOM 559 O O . PRO A 1 68 ? 2.365 7.545 0.347 1.00 91.38 68 PRO A O 1
ATOM 562 N N . VAL A 1 69 ? 1.623 5.516 -0.281 1.00 94.06 69 VAL A N 1
ATOM 563 C CA . VAL A 1 69 ? 0.359 5.984 -0.864 1.00 94.06 69 VAL A CA 1
ATOM 564 C C . VAL A 1 69 ? -0.753 5.666 0.119 1.00 94.06 69 VAL A C 1
ATOM 566 O O . VAL A 1 69 ? -0.923 4.508 0.481 1.00 94.06 69 VAL A O 1
ATOM 569 N N . ILE A 1 70 ? -1.508 6.677 0.542 1.00 92.75 70 ILE A N 1
ATOM 570 C CA . ILE A 1 70 ? -2.649 6.517 1.449 1.00 92.75 70 ILE A CA 1
ATOM 571 C C . ILE A 1 70 ? -3.932 6.743 0.655 1.00 92.75 70 ILE A C 1
ATOM 573 O O . ILE A 1 70 ? -4.023 7.697 -0.118 1.00 92.75 70 ILE A O 1
ATOM 577 N N . THR A 1 71 ? -4.916 5.871 0.846 1.00 92.88 71 THR A N 1
ATOM 578 C CA . THR A 1 71 ? -6.254 6.000 0.262 1.00 92.88 71 THR A CA 1
ATOM 579 C C . THR A 1 71 ? -7.300 5.779 1.341 1.00 92.88 71 THR A C 1
ATOM 581 O O . THR A 1 71 ? -7.166 4.839 2.123 1.00 92.88 71 THR A O 1
ATOM 584 N N . ASN A 1 72 ? -8.364 6.575 1.339 1.00 87.38 72 ASN A N 1
ATOM 585 C CA . ASN A 1 72 ? -9.567 6.280 2.109 1.00 87.38 72 ASN A CA 1
ATOM 586 C C . ASN A 1 72 ? -10.623 5.774 1.133 1.00 87.38 72 ASN A C 1
ATOM 588 O O . ASN A 1 72 ? -10.862 6.407 0.106 1.00 87.38 72 ASN A O 1
ATOM 592 N N . THR A 1 73 ? -11.228 4.635 1.440 1.00 64.94 73 THR A N 1
ATOM 593 C CA . THR A 1 73 ? -12.526 4.300 0.850 1.00 64.94 73 THR A CA 1
ATOM 594 C C . THR A 1 73 ? -13.543 5.163 1.596 1.00 64.94 73 THR A C 1
ATOM 596 O O . THR A 1 73 ? -13.691 4.975 2.802 1.00 64.94 73 THR A O 1
ATOM 599 N N . GLN A 1 74 ? -14.092 6.186 0.928 1.00 48.62 74 GLN A N 1
ATOM 600 C CA . GLN A 1 74 ? -15.321 6.843 1.391 1.00 48.62 74 GLN A CA 1
ATOM 601 C C . GLN A 1 74 ? -16.477 5.850 1.305 1.00 48.62 74 GLN A C 1
ATOM 603 O O . GLN A 1 74 ? -16.438 5.013 0.371 1.00 48.62 74 GLN A O 1
#

Mean predicted aligned error: 4.12 Å

pLDDT: mean 88.72, std 9.6, range [48.62, 98.0]

Secondary stru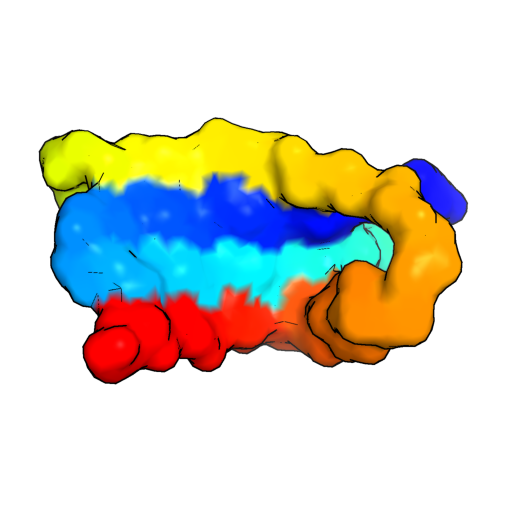cture (DSSP, 8-state):
----EEEEE-TTSEEEEEE--SSTTHHHHHHSS---PPPP-TT-EEEE----S-HHHHHHHHHHHHS-EEEE--

Nearest PDB structures (foldseek):
  5vfp-assembly1_k  TM=3.227E-01  e=8.479E+00  Homo sapiens
  7tej-assembly1_U  TM=2.426E-01  e=6.159E+00  Saccharomyces cerevisiae S288C

Foldseek 3Di:
DDWWWKWKADPQQKIKIATAQPDDPSVVVQVVDDDPDDDDDPPIDMDTDDCPVDPVSVVQNVVNNVHMDMDHDD